Protein AF-A0A6A3IV91-F1 (afdb_monomer_lite)

Secondary structure (DSSP, 8-state):
-------------------------PPP------PPPPP----SSHHHHHHHHHHHHHHHT--------S----------SSS-HHHHHHHHHHHHHH-TTGGG--EEEE-TT-S-HHHHHHH-TTPEEEE-HHHHHHHHHHHHHHHHTT----

Radius of gyration: 29.82 Å; chains: 1; bounding box: 75×63×76 Å

Organism: NCBI:txid129364

pLDDT: mean 79.59, std 20.39, range [30.41, 98.19]

InterPro domains:
  IPR048324 ZSWIM1/3, RNaseH-like domain [PF21056] (69-130)
  IPR052579 Zinc finger SWIM domain-containing protein [PTHR31569] (72-146)

Foldseek 3Di:
DDDDDDDDDDDDDDDDDPPPPDPPPPDPPCPDQDQDDDDDDDDPDPVVVVVVVVVSCVSRVNDDDDDDPDDDDDQDDDDFPDLDLVRVVSRLVVSCVRPVCLLVAAEDEDAPPRDPVVSVCVSHVNYDYHYDPVNVVVVVVVVVVCVVVPPPPD

Structure (mmCIF, N/CA/C/O backbone):
data_AF-A0A6A3IV91-F1
#
_entry.id   AF-A0A6A3IV91-F1
#
loop_
_atom_site.group_PDB
_atom_site.id
_atom_site.type_symbol
_atom_site.label_atom_id
_atom_site.label_alt_id
_atom_site.label_comp_id
_atom_site.label_asym_id
_atom_site.label_entity_id
_atom_site.label_seq_id
_atom_site.pdbx_PDB_ins_code
_atom_site.Cartn_x
_atom_site.Cartn_y
_atom_site.Cartn_z
_atom_site.occupancy
_atom_site.B_iso_or_equiv
_atom_site.auth_seq_id
_atom_site.auth_comp_id
_atom_site.auth_asym_id
_atom_site.auth_atom_id
_atom_site.pdbx_PDB_model_num
ATOM 1 N N . MET A 1 1 ? 55.958 35.313 -62.214 1.00 33.22 1 MET A N 1
ATOM 2 C CA . MET A 1 1 ? 57.129 36.132 -61.833 1.00 33.22 1 MET A CA 1
ATOM 3 C C . MET A 1 1 ? 56.749 36.986 -60.631 1.00 33.22 1 MET A C 1
ATOM 5 O O . MET A 1 1 ? 55.669 37.550 -60.690 1.00 33.22 1 MET A O 1
ATOM 9 N N . ALA A 1 2 ? 57.640 37.020 -59.622 1.00 30.41 2 ALA A N 1
ATOM 10 C CA . ALA A 1 2 ? 57.751 37.897 -58.429 1.00 30.41 2 ALA A CA 1
ATOM 11 C C . ALA A 1 2 ? 56.523 37.996 -57.473 1.00 30.41 2 ALA A C 1
ATOM 13 O O . ALA A 1 2 ? 55.447 38.339 -57.934 1.00 30.41 2 ALA A O 1
ATOM 14 N N . SER A 1 3 ? 56.541 37.592 -56.182 1.00 31.12 3 SER A N 1
ATOM 15 C CA . SER A 1 3 ? 57.401 37.950 -55.009 1.00 31.12 3 SER A CA 1
ATOM 16 C C . SER A 1 3 ? 57.123 39.400 -54.525 1.00 31.12 3 SER A C 1
ATOM 18 O O . SER A 1 3 ? 56.973 40.250 -55.390 1.00 31.12 3 SER A O 1
ATOM 20 N N . VAL A 1 4 ? 57.014 39.825 -53.249 1.00 34.06 4 VAL A N 1
ATOM 21 C CA . VAL A 1 4 ? 57.377 39.320 -51.900 1.00 34.06 4 VAL A CA 1
ATOM 22 C C . VAL A 1 4 ? 56.626 40.134 -50.798 1.00 34.06 4 VAL A C 1
ATOM 24 O O . VAL A 1 4 ? 56.399 41.320 -50.993 1.00 34.06 4 VAL A O 1
ATOM 27 N N . ALA A 1 5 ? 56.346 39.487 -49.653 1.00 34.62 5 ALA A N 1
ATOM 28 C CA . ALA A 1 5 ? 56.580 39.841 -48.225 1.00 34.62 5 ALA A CA 1
ATOM 29 C C . ALA A 1 5 ? 56.140 41.141 -47.479 1.00 34.62 5 ALA A C 1
ATOM 31 O O . ALA A 1 5 ? 56.287 42.260 -47.957 1.00 34.62 5 ALA A O 1
ATOM 32 N N . SER A 1 6 ? 55.874 40.881 -46.175 1.00 36.84 6 SER A N 1
ATOM 33 C CA . SER A 1 6 ? 56.165 41.658 -44.936 1.00 36.84 6 SER A CA 1
ATOM 34 C C . SER A 1 6 ? 55.223 42.796 -44.524 1.00 36.84 6 SER A C 1
ATOM 36 O O . SER A 1 6 ? 54.715 43.506 -45.373 1.00 36.84 6 SER A O 1
ATOM 38 N N . SER A 1 7 ? 54.985 43.121 -43.247 1.00 37.88 7 SER A N 1
ATOM 39 C CA . SER A 1 7 ? 55.216 42.520 -41.917 1.00 37.88 7 SER A CA 1
ATOM 40 C C . SER A 1 7 ? 54.456 43.391 -40.893 1.00 37.88 7 SER A C 1
ATOM 42 O O . SER A 1 7 ? 54.395 44.600 -41.067 1.00 37.88 7 SER A O 1
ATOM 44 N N . ASP A 1 8 ? 53.911 42.734 -39.867 1.00 37.19 8 ASP A N 1
ATOM 45 C CA . ASP A 1 8 ? 53.690 43.099 -38.450 1.00 37.19 8 ASP A CA 1
ATOM 46 C C . ASP A 1 8 ? 53.564 44.569 -37.966 1.00 37.19 8 ASP A C 1
ATOM 48 O O . ASP A 1 8 ? 54.413 45.412 -38.249 1.00 37.19 8 ASP A O 1
ATOM 52 N N . SER A 1 9 ? 52.568 44.825 -37.100 1.00 36.91 9 SER A N 1
ATOM 53 C CA . SER A 1 9 ? 52.719 45.399 -35.737 1.00 36.91 9 SER A CA 1
ATOM 54 C C . SER A 1 9 ? 51.479 46.179 -35.250 1.00 36.91 9 SER A C 1
ATOM 56 O O . SER A 1 9 ? 50.885 46.956 -35.992 1.00 36.91 9 SER A O 1
ATOM 58 N N . GLY A 1 10 ? 51.147 46.033 -33.958 1.00 30.95 10 GLY A N 1
ATOM 59 C CA . GLY A 1 10 ? 50.535 47.116 -33.167 1.00 30.95 10 GLY A CA 1
ATOM 60 C C . GLY A 1 10 ? 49.078 46.953 -32.714 1.00 30.95 10 GLY A C 1
ATOM 61 O O . GLY A 1 10 ? 48.145 47.347 -33.397 1.00 30.95 10 GLY A O 1
ATOM 62 N N . THR A 1 11 ? 48.934 46.438 -31.496 1.00 39.72 11 THR A N 1
ATOM 63 C CA . THR A 1 11 ? 47.801 46.455 -30.548 1.00 39.72 11 THR A CA 1
ATOM 64 C C . THR A 1 11 ? 46.964 47.741 -30.449 1.00 39.72 11 THR A C 1
ATOM 66 O O . THR A 1 11 ? 47.540 48.814 -30.306 1.00 39.72 11 THR A O 1
ATOM 69 N N . GLU A 1 12 ? 45.647 47.605 -30.235 1.00 35.22 12 GLU A N 1
ATOM 70 C CA . GLU A 1 12 ? 44.945 48.412 -29.222 1.00 35.22 12 GLU A CA 1
ATOM 71 C C . GLU A 1 12 ? 43.751 47.647 -28.623 1.00 35.22 12 GLU A C 1
ATOM 73 O O . GLU A 1 12 ? 42.925 47.064 -29.324 1.00 35.22 12 GLU A O 1
ATOM 78 N N . ALA A 1 13 ? 43.741 47.578 -27.293 1.00 40.34 13 ALA A N 1
ATOM 79 C CA . ALA A 1 13 ? 42.834 46.790 -26.478 1.00 40.34 13 ALA A CA 1
ATOM 80 C C . ALA A 1 13 ? 41.542 47.562 -26.187 1.00 40.34 13 ALA A C 1
ATOM 82 O O . ALA A 1 13 ? 41.583 48.659 -25.634 1.00 40.34 13 ALA A O 1
ATOM 83 N N . THR A 1 14 ? 40.389 46.957 -26.466 1.00 39.72 14 THR A N 1
ATOM 84 C CA . THR A 1 14 ? 39.107 47.403 -25.913 1.00 39.72 14 THR A CA 1
ATOM 85 C C . THR A 1 14 ? 38.786 46.575 -24.672 1.00 39.72 14 THR A C 1
ATOM 87 O O . THR A 1 14 ? 38.411 45.408 -24.767 1.00 39.72 14 THR A O 1
ATOM 90 N N . ASN A 1 15 ? 38.977 47.196 -23.509 1.00 44.62 15 ASN A N 1
ATOM 91 C CA . ASN A 1 15 ? 38.515 46.717 -22.211 1.00 44.62 15 ASN A CA 1
ATOM 92 C C . ASN A 1 15 ? 36.986 46.832 -22.117 1.00 44.62 15 ASN A C 1
ATOM 94 O O . ASN A 1 15 ? 36.467 47.939 -22.203 1.00 44.62 15 ASN A O 1
ATOM 98 N N . GLU A 1 16 ? 36.304 45.724 -21.832 1.00 43.06 16 GLU A N 1
ATOM 99 C CA . GLU A 1 16 ? 34.992 45.682 -21.169 1.00 43.06 16 GLU A CA 1
ATOM 100 C C . GLU A 1 16 ? 34.934 44.439 -20.259 1.00 43.06 16 GLU A C 1
ATOM 102 O O . GLU A 1 16 ? 35.669 43.472 -20.481 1.00 43.06 16 GLU A O 1
ATOM 107 N N . PRO A 1 17 ? 34.182 44.502 -19.148 1.00 42.69 17 PRO A N 1
ATOM 108 C CA . PRO A 1 17 ? 34.619 43.926 -17.887 1.00 42.69 17 PRO A CA 1
ATOM 109 C C . PRO A 1 17 ? 34.361 42.424 -17.801 1.00 42.69 17 PRO A C 1
ATOM 111 O O . PRO A 1 17 ? 33.312 41.915 -18.197 1.00 42.69 17 PRO A O 1
ATOM 114 N N . ALA A 1 18 ? 35.304 41.725 -17.171 1.00 45.00 18 ALA A N 1
ATOM 115 C CA . ALA A 1 18 ? 35.081 40.394 -16.641 1.00 45.00 18 ALA A CA 1
ATOM 116 C C . ALA A 1 18 ? 33.962 40.467 -15.592 1.00 45.00 18 ALA A C 1
ATOM 118 O O . ALA A 1 18 ? 34.196 40.806 -14.432 1.00 45.00 18 ALA A O 1
ATOM 119 N N . ASN A 1 19 ? 32.735 40.140 -15.999 1.00 47.97 19 ASN A N 1
ATOM 120 C CA . ASN A 1 19 ? 31.718 39.693 -15.064 1.00 47.97 19 ASN A CA 1
ATOM 121 C C . ASN A 1 19 ? 32.186 38.32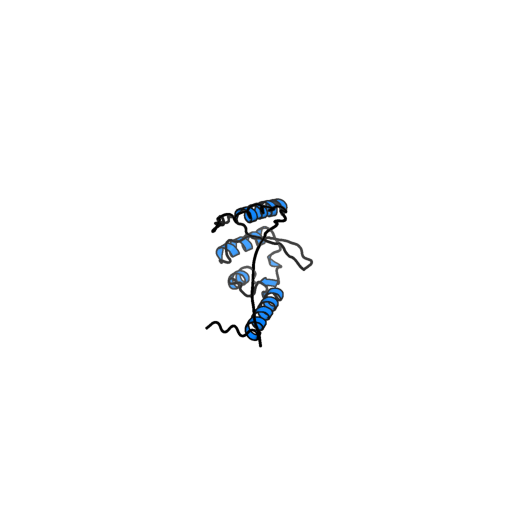9 -14.550 1.00 47.97 19 ASN A C 1
ATOM 123 O O . ASN A 1 19 ? 31.912 37.292 -15.154 1.00 47.97 19 ASN A O 1
ATOM 127 N N . ALA A 1 20 ? 33.012 38.362 -13.504 1.00 47.50 20 ALA A N 1
ATOM 128 C CA . ALA A 1 20 ? 33.429 37.191 -12.764 1.00 47.50 20 ALA A CA 1
ATOM 129 C C . ALA A 1 20 ? 32.156 36.521 -12.249 1.00 47.50 20 ALA A C 1
ATOM 131 O O . ALA A 1 20 ? 31.543 36.980 -11.285 1.00 47.50 20 ALA A O 1
ATOM 132 N N . GLY A 1 21 ? 31.734 35.476 -12.964 1.00 47.62 21 GLY A N 1
ATOM 133 C CA . GLY A 1 21 ? 30.628 34.630 -12.565 1.00 47.62 21 GLY A CA 1
ATOM 134 C C . GLY A 1 21 ? 30.842 34.233 -11.116 1.00 47.62 21 GLY A C 1
ATOM 135 O O . GLY A 1 21 ? 31.903 33.716 -10.757 1.00 47.62 21 GLY A O 1
ATOM 136 N N . ALA A 1 22 ? 29.851 34.543 -10.280 1.00 48.94 22 ALA A N 1
ATOM 137 C CA . ALA A 1 22 ? 29.782 34.018 -8.931 1.00 48.94 22 ALA A CA 1
ATOM 138 C C . ALA A 1 22 ? 30.093 32.512 -8.991 1.00 48.94 22 ALA A C 1
ATOM 140 O O . ALA A 1 22 ? 29.595 31.848 -9.906 1.00 48.94 22 ALA A O 1
ATOM 141 N N . PRO A 1 23 ? 30.935 31.981 -8.086 1.00 46.56 23 PRO A N 1
ATOM 142 C CA . PRO A 1 23 ? 31.297 30.575 -8.130 1.00 46.56 23 PRO A CA 1
ATOM 143 C C . PRO A 1 23 ? 30.006 29.765 -8.103 1.00 46.56 23 PRO A C 1
ATOM 145 O O . PRO A 1 23 ? 29.186 29.948 -7.199 1.00 46.56 23 PRO A O 1
ATOM 148 N N . GLU A 1 24 ? 29.807 28.926 -9.126 1.00 57.75 24 GLU A N 1
ATOM 149 C CA . GLU A 1 24 ? 28.731 27.941 -9.135 1.00 57.75 24 GLU A CA 1
ATOM 150 C C . GLU A 1 24 ? 28.759 27.253 -7.777 1.00 57.75 24 GLU A C 1
ATOM 152 O O . GLU A 1 24 ? 29.786 26.695 -7.378 1.00 57.75 24 GLU A O 1
ATOM 157 N N . ALA A 1 25 ? 27.665 27.398 -7.026 1.00 57.25 25 ALA A N 1
ATOM 158 C CA . ALA A 1 25 ? 27.552 26.844 -5.693 1.00 57.25 25 ALA A CA 1
ATOM 159 C C . ALA A 1 25 ? 27.874 25.353 -5.792 1.00 57.25 25 ALA A C 1
ATOM 161 O O . ALA A 1 25 ? 27.127 24.584 -6.398 1.00 57.25 25 ALA A O 1
ATOM 162 N N . HIS A 1 26 ? 29.038 24.982 -5.260 1.00 59.50 26 HIS A N 1
ATOM 163 C CA . HIS A 1 26 ? 29.532 23.620 -5.265 1.00 59.50 26 HIS A CA 1
ATOM 164 C C . HIS A 1 26 ? 28.423 22.738 -4.690 1.00 59.50 26 HIS A C 1
ATOM 166 O O . HIS A 1 26 ? 27.972 22.975 -3.566 1.00 59.50 26 HIS A O 1
ATOM 172 N N . VAL A 1 27 ? 27.933 21.783 -5.486 1.00 60.00 27 VAL A N 1
ATOM 173 C CA . VAL A 1 27 ? 26.915 20.826 -5.043 1.00 60.00 27 VAL A CA 1
ATOM 174 C C . VAL A 1 27 ? 27.407 20.237 -3.717 1.00 60.00 27 VAL A C 1
ATOM 176 O O . VAL A 1 27 ? 28.542 19.751 -3.677 1.00 60.00 27 VAL A O 1
ATOM 179 N N . PRO A 1 28 ? 26.632 20.320 -2.617 1.00 57.91 28 PRO A N 1
ATOM 180 C CA . PRO A 1 28 ? 27.103 19.853 -1.324 1.00 57.91 28 PRO A CA 1
ATOM 181 C C . PRO A 1 28 ? 27.543 18.394 -1.431 1.00 57.91 28 PRO A C 1
ATOM 183 O O . PRO A 1 28 ? 26.841 17.573 -2.020 1.00 57.91 28 PRO A O 1
ATOM 186 N N . ALA A 1 29 ? 28.688 18.070 -0.831 1.00 62.12 29 ALA A N 1
ATOM 187 C CA . ALA A 1 29 ? 29.308 16.744 -0.819 1.00 62.12 29 ALA A CA 1
ATOM 188 C C . ALA A 1 29 ? 28.533 15.699 0.016 1.00 62.12 29 ALA A C 1
ATOM 190 O O . ALA A 1 29 ? 29.129 14.835 0.655 1.00 62.12 29 ALA A O 1
ATOM 191 N N . VAL A 1 30 ? 27.201 15.775 0.061 1.00 63.50 30 VAL A N 1
ATOM 192 C CA . VAL A 1 30 ? 26.365 14.746 0.681 1.00 63.50 30 VAL A CA 1
ATOM 193 C C . VAL A 1 30 ? 26.136 13.657 -0.361 1.00 63.50 30 VAL A C 1
ATOM 195 O O . VAL A 1 30 ? 25.158 13.656 -1.099 1.00 63.50 30 VAL A O 1
ATOM 198 N N . THR A 1 31 ? 27.082 12.726 -0.441 1.00 69.00 31 THR A N 1
ATOM 199 C CA . THR A 1 31 ? 27.021 11.560 -1.335 1.00 69.00 31 THR A CA 1
ATOM 200 C C . THR A 1 31 ? 26.104 10.449 -0.819 1.00 69.00 31 THR A C 1
ATOM 202 O O . THR A 1 31 ? 25.786 9.533 -1.573 1.00 69.00 31 THR A O 1
ATOM 205 N N . SER A 1 32 ? 25.640 10.516 0.435 1.00 74.62 32 SER A N 1
ATOM 206 C CA . SER A 1 32 ? 24.681 9.550 0.980 1.00 74.62 32 SER A CA 1
ATOM 207 C C . SER A 1 32 ? 23.813 10.149 2.086 1.00 74.62 32 SER A C 1
ATOM 209 O O . SER A 1 32 ? 24.331 10.595 3.110 1.00 74.62 32 SER A O 1
ATOM 211 N N . VAL A 1 33 ? 22.493 10.086 1.913 1.00 78.88 33 VAL A N 1
ATOM 212 C CA . VAL A 1 33 ? 21.497 10.348 2.961 1.00 78.88 33 VAL A CA 1
ATOM 213 C C . VAL A 1 33 ? 21.014 8.999 3.491 1.00 78.88 33 VAL A C 1
ATOM 215 O O . VAL A 1 33 ? 20.649 8.122 2.708 1.00 78.88 33 VAL A O 1
ATOM 218 N N . ARG A 1 34 ? 21.023 8.803 4.816 1.00 80.88 34 ARG A N 1
ATOM 219 C CA . ARG A 1 34 ? 20.468 7.594 5.440 1.00 80.88 34 ARG A CA 1
ATOM 220 C C . ARG A 1 34 ? 19.034 7.870 5.863 1.00 80.88 34 ARG A C 1
ATOM 222 O O . ARG A 1 34 ? 18.812 8.667 6.769 1.00 80.88 34 ARG A O 1
ATOM 229 N N . ALA A 1 35 ? 18.079 7.185 5.240 1.00 81.00 35 ALA A N 1
ATOM 230 C CA . ALA A 1 35 ? 16.694 7.254 5.682 1.00 81.00 35 ALA A CA 1
ATOM 231 C C . ALA A 1 35 ? 16.576 6.702 7.118 1.00 81.00 35 ALA A C 1
ATOM 233 O O . ALA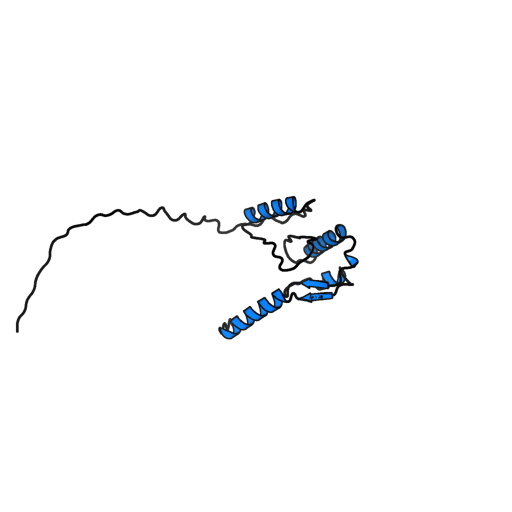 A 1 35 ? 17.112 5.622 7.395 1.00 81.00 35 ALA A O 1
ATOM 234 N N . PRO A 1 36 ? 15.920 7.423 8.045 1.00 81.44 36 PRO A N 1
ATOM 235 C CA . PRO A 1 36 ? 15.649 6.899 9.368 1.00 81.44 36 PRO A CA 1
ATOM 236 C C . PRO A 1 36 ? 14.677 5.721 9.257 1.00 81.44 36 PRO A C 1
ATOM 238 O O . PRO A 1 36 ? 13.834 5.671 8.353 1.00 81.44 36 PRO A O 1
ATOM 241 N N . ARG A 1 37 ? 14.808 4.770 10.191 1.00 83.00 37 ARG A N 1
ATOM 242 C CA . ARG A 1 37 ? 13.886 3.637 10.298 1.00 83.00 37 ARG A CA 1
ATOM 243 C C . ARG A 1 37 ? 12.472 4.176 10.472 1.00 83.00 37 ARG A C 1
ATOM 245 O O . ARG A 1 37 ? 12.261 5.115 11.237 1.00 83.00 37 ARG A O 1
ATOM 252 N N . MET A 1 38 ? 11.515 3.567 9.786 1.00 82.31 38 MET A N 1
ATOM 253 C CA . MET A 1 38 ? 10.128 3.931 10.003 1.00 82.31 38 MET A CA 1
ATOM 254 C C . MET A 1 38 ? 9.617 3.365 11.315 1.00 82.31 38 MET A C 1
ATOM 256 O O . MET A 1 38 ? 9.697 2.167 11.583 1.00 82.31 38 MET A O 1
ATOM 260 N N . GLU A 1 39 ? 9.117 4.268 12.143 1.00 83.44 39 GLU A N 1
ATOM 261 C CA . GLU A 1 39 ? 8.461 3.930 13.390 1.00 83.44 39 GLU A CA 1
ATOM 262 C C . GLU A 1 39 ? 6.987 3.632 13.136 1.00 83.44 39 GLU A C 1
ATOM 264 O O . GLU A 1 39 ? 6.341 4.265 12.297 1.00 83.44 39 GLU A O 1
ATOM 269 N N . GLN A 1 40 ? 6.434 2.698 13.905 1.00 82.94 40 GLN A N 1
ATOM 270 C CA . GLN A 1 40 ? 5.007 2.426 13.872 1.00 82.94 40 GLN A CA 1
ATOM 271 C C . GLN A 1 40 ? 4.255 3.601 14.508 1.00 82.94 40 GLN A C 1
ATOM 273 O O . GLN A 1 40 ? 4.315 3.812 15.720 1.00 82.94 40 GLN A O 1
ATOM 278 N N . ARG A 1 41 ? 3.556 4.386 13.683 1.00 87.25 41 ARG A N 1
ATOM 279 C CA . ARG A 1 41 ? 2.800 5.570 14.108 1.00 87.25 41 ARG A CA 1
ATOM 280 C C . ARG A 1 41 ? 1.418 5.584 13.457 1.00 87.25 41 ARG A C 1
ATOM 282 O O . ARG A 1 41 ? 1.275 5.262 12.280 1.00 87.25 41 ARG A O 1
ATOM 289 N N . TYR A 1 42 ? 0.416 6.003 14.225 1.00 87.81 42 TYR A N 1
ATOM 290 C CA . TYR A 1 42 ? -0.941 6.273 13.753 1.00 87.81 42 TYR A CA 1
ATOM 291 C C . TYR A 1 42 ? -1.275 7.733 14.044 1.00 87.81 42 TYR A C 1
ATOM 293 O O . TYR A 1 42 ? -0.943 8.235 15.116 1.00 87.81 42 TYR A O 1
ATOM 301 N N . TYR A 1 43 ? -1.931 8.397 13.099 1.00 88.38 43 TYR A N 1
ATOM 302 C CA . TYR A 1 43 ? -2.282 9.812 13.202 1.00 88.38 43 TYR A CA 1
ATOM 303 C C . TYR A 1 43 ? -3.789 9.959 13.358 1.00 88.38 43 TYR A C 1
ATOM 305 O O . TYR A 1 43 ? -4.552 9.226 12.724 1.00 88.38 43 TYR A O 1
ATOM 313 N N . ALA A 1 44 ? -4.221 10.904 14.194 1.00 88.19 44 ALA A N 1
ATOM 314 C CA . ALA A 1 44 ? -5.642 11.135 14.438 1.00 88.19 44 ALA A CA 1
ATOM 315 C C . ALA A 1 44 ? -6.300 11.907 13.283 1.00 88.19 44 ALA A C 1
ATOM 317 O O . ALA A 1 44 ? -7.522 11.875 13.127 1.00 88.19 44 ALA A O 1
ATOM 318 N N . SER A 1 45 ? -5.498 12.587 12.455 1.00 90.06 45 SER A N 1
ATOM 319 C CA . SER A 1 45 ? -5.969 13.336 11.295 1.00 90.06 45 SER A CA 1
ATOM 320 C C . SER A 1 45 ? -5.034 13.223 10.088 1.00 90.06 45 SER A C 1
ATOM 322 O O . SER A 1 45 ? -3.852 12.891 10.192 1.00 90.06 45 SER A O 1
ATOM 324 N N . TRP A 1 46 ? -5.575 13.551 8.911 1.00 90.00 46 TRP A N 1
ATOM 325 C CA . TRP A 1 46 ? -4.782 13.671 7.688 1.00 90.00 46 TRP A CA 1
ATOM 326 C C . TRP A 1 46 ? -3.753 14.799 7.756 1.00 90.00 46 TRP A C 1
ATOM 328 O O . TRP A 1 46 ? -2.690 14.669 7.162 1.00 90.00 46 TRP A O 1
ATOM 338 N N . GLU A 1 47 ? -4.062 15.890 8.458 1.00 92.81 47 GLU A N 1
ATOM 339 C CA . GLU A 1 47 ? -3.166 17.038 8.611 1.00 92.81 47 GLU A CA 1
ATOM 340 C C . GLU A 1 47 ? -1.891 16.645 9.361 1.00 92.81 47 GLU A C 1
ATOM 342 O O . GLU A 1 47 ? -0.795 16.853 8.846 1.00 92.81 47 GLU A O 1
ATOM 347 N N . GLU A 1 48 ? -2.033 15.977 10.510 1.00 92.75 48 GLU A N 1
ATOM 348 C CA . GLU A 1 48 ? -0.896 15.460 11.284 1.00 92.75 48 GLU A CA 1
ATOM 349 C C . GLU A 1 48 ? -0.056 14.471 10.468 1.00 92.75 48 GLU A C 1
ATOM 351 O O . GLU A 1 48 ? 1.173 14.541 10.465 1.00 92.75 48 GLU A O 1
ATOM 356 N N . PHE A 1 49 ? -0.718 13.574 9.730 1.00 91.75 49 PHE A N 1
ATOM 357 C CA . PHE A 1 49 ? -0.034 12.632 8.850 1.00 91.75 49 PHE A CA 1
ATOM 358 C C . PHE A 1 49 ? 0.775 13.351 7.761 1.00 91.75 49 PHE A C 1
ATOM 360 O O . PHE A 1 49 ? 1.930 13.004 7.522 1.00 91.75 49 PHE A O 1
ATOM 367 N N . PHE A 1 50 ? 0.194 14.348 7.085 1.00 91.50 50 PHE A N 1
ATOM 368 C CA . PHE A 1 50 ? 0.884 15.059 6.008 1.00 91.50 50 PHE A CA 1
ATOM 369 C C . PHE A 1 50 ? 2.019 15.946 6.519 1.00 91.50 50 PHE A C 1
ATOM 371 O O . PHE A 1 50 ? 3.031 16.055 5.827 1.00 91.50 50 PHE A O 1
ATOM 378 N N . LEU A 1 51 ? 1.889 16.522 7.718 1.00 93.06 51 LEU A N 1
ATOM 379 C CA . LEU A 1 51 ? 2.983 17.232 8.378 1.00 93.06 51 LEU A CA 1
ATOM 380 C C . LEU A 1 51 ? 4.167 16.282 8.607 1.00 93.06 51 LEU A C 1
ATOM 382 O O . LEU A 1 51 ? 5.272 16.549 8.139 1.00 93.06 51 LEU A O 1
ATOM 386 N N . ALA A 1 52 ? 3.911 15.123 9.220 1.00 91.44 52 ALA A N 1
ATOM 387 C CA . ALA A 1 52 ? 4.946 14.127 9.474 1.00 91.44 52 ALA A CA 1
ATOM 388 C C . ALA A 1 52 ? 5.550 13.547 8.182 1.00 91.44 52 ALA A C 1
ATOM 390 O O . ALA A 1 52 ? 6.753 13.300 8.114 1.00 91.44 52 ALA A O 1
ATOM 391 N N . LEU A 1 53 ? 4.740 13.352 7.134 1.00 90.62 53 LEU A N 1
ATOM 392 C CA . LEU A 1 53 ? 5.234 12.933 5.823 1.00 90.62 53 LEU A CA 1
ATOM 393 C C . LEU A 1 53 ? 6.149 14.000 5.210 1.00 90.62 53 LEU A C 1
ATOM 395 O O . LEU A 1 53 ? 7.164 13.647 4.620 1.00 90.62 53 LEU A O 1
ATOM 399 N N . SER A 1 54 ? 5.818 15.288 5.353 1.00 91.31 54 SER A N 1
ATOM 400 C CA . SER A 1 54 ? 6.667 16.383 4.871 1.00 91.31 54 SER A CA 1
ATOM 401 C C . SER A 1 54 ? 8.017 16.392 5.578 1.00 91.31 54 SER A C 1
ATOM 403 O O . SER A 1 54 ? 9.044 16.377 4.908 1.00 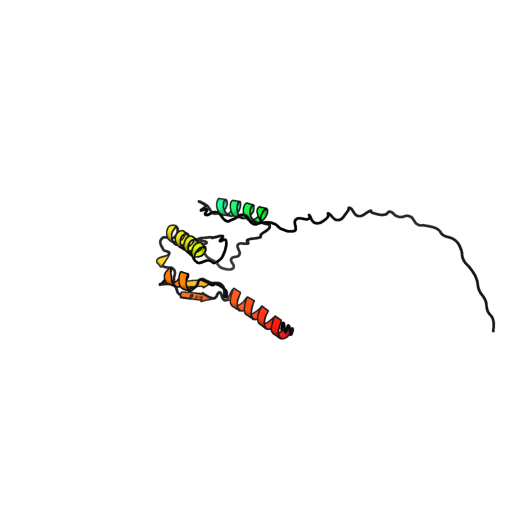91.31 54 SER A O 1
ATOM 405 N N . GLU A 1 55 ? 8.018 16.316 6.910 1.00 91.88 55 GLU A N 1
ATOM 406 C CA . GLU A 1 55 ? 9.249 16.231 7.704 1.00 91.88 55 GLU A CA 1
ATOM 407 C C . GLU A 1 55 ? 10.105 15.026 7.290 1.00 91.88 55 GLU A C 1
ATOM 409 O O . GLU A 1 55 ? 11.320 15.141 7.128 1.00 91.88 55 GLU A O 1
ATOM 414 N N . TYR A 1 56 ? 9.473 13.870 7.058 1.00 89.75 56 TYR A N 1
ATOM 415 C CA . TYR A 1 56 ? 10.173 12.671 6.602 1.00 89.75 56 TYR A CA 1
ATOM 416 C C . TYR A 1 56 ? 10.773 12.843 5.199 1.00 89.75 56 TYR A C 1
ATOM 418 O O . TYR A 1 56 ? 11.915 12.449 4.962 1.00 89.75 56 TYR A O 1
ATOM 426 N N . GLN A 1 57 ? 10.039 13.438 4.257 1.00 91.56 57 GLN A N 1
ATOM 427 C CA . GLN A 1 57 ? 10.545 13.736 2.911 1.00 91.56 57 GLN A CA 1
ATOM 428 C C . GLN A 1 57 ? 11.759 14.663 2.957 1.00 91.56 57 GLN A C 1
ATOM 430 O O . GLN A 1 57 ? 12.763 14.375 2.307 1.00 91.56 57 GLN A O 1
ATOM 435 N N . ASP A 1 58 ? 11.692 15.727 3.759 1.00 89.94 58 ASP A N 1
ATOM 436 C CA . ASP A 1 58 ? 12.782 16.692 3.904 1.00 89.94 58 ASP A CA 1
ATOM 437 C C . ASP A 1 58 ? 14.021 16.023 4.517 1.00 89.94 58 ASP A C 1
ATOM 439 O O . ASP A 1 58 ? 15.129 16.155 3.992 1.00 89.94 58 ASP A O 1
ATOM 443 N N . ALA A 1 59 ? 13.831 15.217 5.567 1.00 87.94 59 ALA A N 1
ATOM 444 C CA . ALA A 1 59 ? 14.913 14.501 6.243 1.00 87.94 59 ALA A CA 1
ATOM 445 C C . ALA A 1 59 ? 15.570 13.408 5.380 1.00 87.94 59 ALA A C 1
ATOM 447 O O . ALA A 1 59 ? 16.743 13.087 5.575 1.00 87.94 59 ALA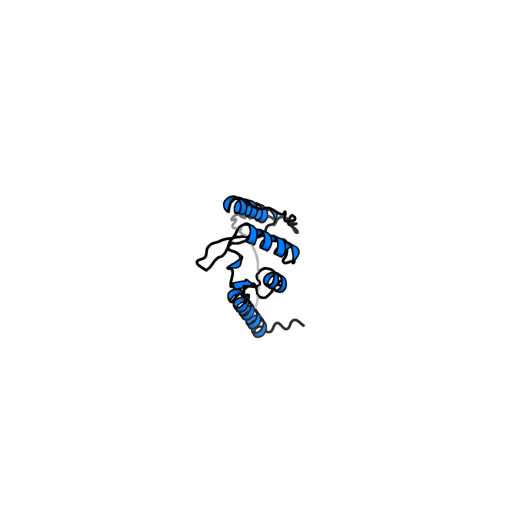 A O 1
ATOM 448 N N . THR A 1 60 ? 14.828 12.810 4.443 1.00 88.31 60 THR A N 1
ATOM 449 C CA . THR A 1 60 ? 15.310 11.697 3.602 1.00 88.31 60 THR A CA 1
ATOM 450 C C . THR A 1 60 ? 15.644 12.090 2.171 1.00 88.31 60 THR A C 1
ATOM 452 O O . THR A 1 60 ? 16.167 11.263 1.421 1.00 88.31 60 THR A O 1
ATOM 455 N N . CYS A 1 61 ? 15.323 13.322 1.779 1.00 88.19 61 CYS A N 1
ATOM 456 C CA . CYS A 1 61 ? 15.332 13.787 0.394 1.00 88.19 61 CYS A CA 1
ATOM 457 C C . CYS A 1 61 ? 14.482 12.911 -0.554 1.00 88.19 61 CYS A C 1
ATOM 459 O O . CYS A 1 61 ? 14.713 12.894 -1.765 1.00 88.19 61 CYS A O 1
ATOM 461 N N . GLN A 1 62 ? 13.503 12.170 -0.023 1.00 88.06 62 GLN A N 1
ATOM 462 C CA . GLN A 1 62 ? 12.561 11.371 -0.809 1.00 88.06 62 GLN A CA 1
ATOM 463 C C . GLN A 1 62 ? 11.294 12.176 -1.091 1.00 88.06 62 GLN A C 1
ATOM 465 O O . GLN A 1 62 ? 10.912 13.047 -0.319 1.00 88.06 62 GLN A O 1
ATOM 470 N N . VAL A 1 63 ? 10.616 11.880 -2.202 1.00 88.19 63 VAL A N 1
ATOM 471 C CA . VAL A 1 63 ? 9.390 12.588 -2.597 1.00 88.19 63 VAL A CA 1
ATOM 472 C C . VAL A 1 63 ? 8.244 11.594 -2.763 1.00 88.19 63 VAL A C 1
ATOM 474 O O . VAL A 1 63 ? 8.161 10.867 -3.753 1.00 88.19 63 VAL A O 1
ATOM 477 N N . PHE A 1 64 ? 7.309 11.623 -1.821 1.00 85.69 64 PHE A N 1
ATOM 478 C CA . PHE A 1 64 ? 6.073 10.853 -1.796 1.00 85.69 64 PHE A CA 1
ATOM 479 C C . PHE A 1 64 ? 4.902 11.724 -2.254 1.00 85.69 64 PHE A C 1
ATOM 481 O O . PHE A 1 64 ? 4.392 12.591 -1.547 1.00 85.69 64 PHE A O 1
ATOM 488 N N . ARG A 1 65 ? 4.431 11.493 -3.482 1.00 80.94 65 ARG A N 1
ATOM 489 C CA . ARG A 1 65 ? 3.297 12.246 -4.036 1.00 80.94 65 ARG A CA 1
ATOM 490 C C . ARG A 1 65 ? 2.017 11.439 -3.968 1.00 80.94 65 ARG A C 1
ATOM 492 O O . ARG A 1 65 ? 1.909 10.384 -4.587 1.00 80.94 65 ARG A O 1
ATOM 499 N N . LYS A 1 66 ? 0.988 12.021 -3.355 1.00 70.75 66 LYS A N 1
ATOM 500 C CA . LYS A 1 66 ? -0.388 11.559 -3.530 1.00 70.75 66 LYS A CA 1
ATOM 501 C C . LYS A 1 66 ? -0.867 11.938 -4.932 1.00 70.75 66 LYS A C 1
ATOM 503 O O . LYS A 1 66 ? -0.928 13.115 -5.280 1.00 70.75 66 LYS A O 1
ATOM 508 N N . ARG A 1 67 ? -1.229 10.944 -5.742 1.00 72.12 67 ARG A N 1
ATOM 509 C CA . ARG A 1 67 ? -1.896 11.149 -7.035 1.00 72.12 67 ARG A CA 1
ATOM 510 C C . ARG A 1 67 ? -3.138 10.272 -7.084 1.00 72.12 67 ARG A C 1
ATOM 512 O O . ARG A 1 67 ? -3.035 9.066 -6.902 1.00 72.12 67 ARG A O 1
ATOM 519 N N . THR A 1 68 ? -4.298 10.867 -7.341 1.00 67.94 68 THR A N 1
ATOM 520 C CA . THR A 1 68 ? -5.508 10.126 -7.712 1.00 67.94 68 THR A CA 1
ATOM 521 C C . THR A 1 68 ? -6.058 10.711 -9.002 1.00 67.94 68 THR A C 1
ATOM 523 O O . THR A 1 68 ? -6.135 11.927 -9.150 1.00 67.94 68 THR A O 1
ATOM 526 N N . SER A 1 69 ? -6.403 9.845 -9.947 1.00 66.12 69 SER A N 1
ATOM 527 C CA . SER A 1 69 ? -7.063 10.205 -11.204 1.00 66.12 69 SER A CA 1
ATOM 528 C C . SER A 1 69 ? -8.556 9.862 -11.194 1.00 66.12 69 SER A C 1
ATOM 530 O O . SER A 1 69 ? -9.216 9.983 -12.222 1.00 66.12 69 SER A O 1
ATOM 532 N N . THR A 1 70 ? -9.090 9.405 -10.056 1.00 67.81 70 THR A N 1
ATOM 533 C CA . THR A 1 70 ? -10.466 8.904 -9.945 1.00 67.81 70 THR A CA 1
ATOM 534 C C . THR A 1 70 ? -11.199 9.525 -8.764 1.00 67.81 70 THR A C 1
ATOM 536 O O . THR A 1 70 ? -10.597 9.869 -7.743 1.00 67.81 70 THR A O 1
ATOM 539 N N . SER A 1 71 ? -12.517 9.660 -8.910 1.00 77.62 71 SER A N 1
ATOM 540 C CA . SER A 1 71 ? -13.422 10.013 -7.821 1.00 77.62 71 SER A CA 1
ATOM 541 C C . SER A 1 71 ? -13.513 8.842 -6.844 1.00 77.62 71 SER A C 1
ATOM 543 O O . SER A 1 71 ? -14.004 7.770 -7.200 1.00 77.62 71 SER A O 1
ATOM 545 N N . GLY A 1 72 ? -13.047 9.039 -5.617 1.00 84.12 72 GLY A N 1
ATOM 546 C CA . GLY A 1 72 ? -13.103 8.035 -4.562 1.00 84.12 72 GLY A CA 1
ATOM 547 C C . GLY A 1 72 ? -12.897 8.671 -3.195 1.00 84.12 72 GLY A C 1
ATOM 548 O O . GLY A 1 72 ? -12.338 9.764 -3.087 1.00 84.12 72 GLY A O 1
ATOM 549 N N . GLN A 1 73 ? -13.358 7.987 -2.151 1.00 86.00 73 GLN A N 1
ATOM 550 C CA . GLN A 1 73 ? -13.078 8.389 -0.780 1.00 86.00 73 GLN A CA 1
ATOM 551 C C . GLN A 1 73 ? -11.727 7.830 -0.352 1.00 86.00 73 GLN A C 1
ATOM 553 O O . GLN A 1 73 ? -11.428 6.650 -0.531 1.00 86.00 73 GLN A O 1
ATOM 558 N N . TYR A 1 74 ? -10.913 8.696 0.229 1.00 86.19 74 TYR A N 1
ATOM 559 C CA . TYR A 1 74 ? -9.636 8.302 0.784 1.00 86.19 74 TYR A CA 1
ATOM 560 C C . TYR A 1 74 ? -9.822 7.758 2.199 1.00 86.19 74 TYR A C 1
ATOM 562 O O . TYR A 1 74 ? -10.354 8.463 3.055 1.00 86.19 74 TYR A O 1
ATOM 570 N N . VAL A 1 75 ? -9.413 6.509 2.420 1.00 89.19 75 VAL A N 1
ATOM 571 C CA . VAL A 1 75 ? -9.714 5.764 3.656 1.00 89.19 75 VAL A CA 1
ATOM 572 C C . VAL A 1 75 ? -8.475 5.399 4.475 1.00 89.19 75 VAL A C 1
ATOM 574 O O . VAL A 1 75 ? -8.581 5.270 5.687 1.00 89.19 75 VAL A O 1
ATOM 577 N N . GLN A 1 76 ? -7.299 5.272 3.848 1.00 90.88 76 GLN A N 1
ATOM 578 C CA . GLN A 1 76 ? -6.023 5.034 4.533 1.00 90.88 76 GLN A CA 1
ATOM 579 C C . GLN A 1 76 ? -4.826 5.393 3.635 1.00 90.88 76 GLN A C 1
ATOM 581 O O . GLN A 1 76 ? -4.892 5.254 2.413 1.00 90.88 76 GLN A O 1
ATOM 586 N N . HIS A 1 77 ? -3.726 5.815 4.262 1.00 90.62 77 HIS A N 1
ATOM 587 C CA . HIS A 1 77 ? -2.374 5.776 3.709 1.00 90.62 77 HIS A CA 1
ATOM 588 C C . HIS A 1 77 ? -1.489 4.956 4.637 1.00 90.62 77 HIS A C 1
ATOM 590 O O . HIS A 1 77 ? -1.627 5.075 5.852 1.00 90.62 77 HIS A O 1
ATOM 596 N N . ALA A 1 78 ? -0.558 4.193 4.081 1.00 90.00 78 ALA A N 1
ATOM 597 C CA . ALA A 1 78 ? 0.498 3.559 4.852 1.00 90.00 78 ALA A CA 1
ATOM 598 C C . ALA A 1 78 ? 1.827 3.830 4.152 1.00 90.00 78 ALA A C 1
ATOM 600 O O . ALA A 1 78 ? 1.980 3.512 2.973 1.00 90.00 78 ALA A O 1
ATOM 601 N N . LEU A 1 79 ? 2.766 4.430 4.880 1.00 90.44 79 LEU A N 1
ATOM 602 C CA . LEU A 1 79 ? 4.165 4.459 4.482 1.00 90.44 79 LEU A CA 1
ATOM 60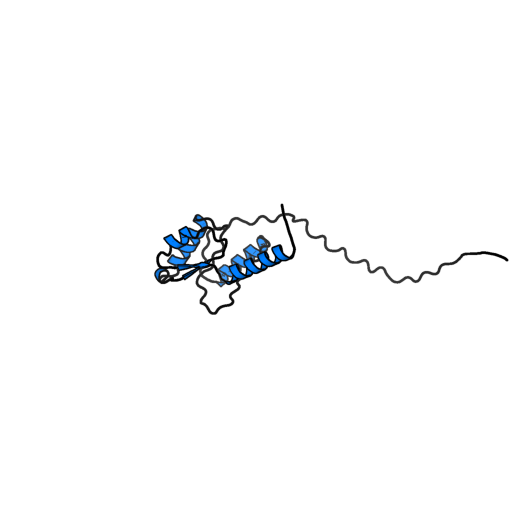3 C C . LEU A 1 79 ? 4.812 3.233 5.136 1.00 90.44 79 LEU A C 1
ATOM 605 O O . LEU A 1 79 ? 4.761 3.098 6.356 1.00 90.44 79 LEU A O 1
ATOM 609 N N . MET A 1 80 ? 5.351 2.314 4.332 1.00 89.75 80 MET A N 1
ATOM 610 C CA . MET A 1 80 ? 5.952 1.054 4.800 1.00 89.75 80 MET A CA 1
ATOM 611 C C . MET A 1 80 ? 7.423 0.964 4.387 1.00 89.75 80 MET A C 1
ATOM 613 O O . MET A 1 80 ? 7.798 1.480 3.337 1.00 89.75 80 MET A O 1
ATOM 617 N N . GLU A 1 81 ? 8.261 0.357 5.233 1.00 89.19 81 GLU A N 1
ATOM 618 C CA . GLU A 1 81 ? 9.711 0.260 4.990 1.00 89.19 81 GLU A CA 1
ATOM 619 C C . GLU A 1 81 ? 10.010 -0.598 3.756 1.00 89.19 81 GLU A C 1
ATOM 621 O O . GLU A 1 81 ? 10.939 -0.325 3.000 1.00 89.19 81 GLU A O 1
ATOM 626 N N . ASN A 1 82 ? 9.198 -1.631 3.546 1.00 89.00 82 ASN A N 1
ATOM 627 C CA . ASN A 1 82 ? 9.253 -2.529 2.406 1.00 89.00 82 ASN A CA 1
ATOM 628 C C . ASN A 1 82 ? 7.905 -3.257 2.247 1.00 89.00 82 ASN A C 1
ATOM 630 O O . ASN A 1 82 ? 6.974 -3.056 3.029 1.00 89.00 82 ASN A O 1
ATOM 634 N N . GLU A 1 83 ? 7.811 -4.116 1.233 1.00 88.94 83 GLU A N 1
ATOM 635 C CA . GLU A 1 83 ? 6.635 -4.955 0.969 1.00 88.94 83 GLU A CA 1
ATOM 636 C C . GLU A 1 83 ? 6.677 -6.308 1.702 1.00 88.94 83 GLU A C 1
ATOM 638 O O . GLU A 1 83 ? 6.064 -7.266 1.243 1.00 88.94 83 GLU A O 1
ATOM 643 N N . SER A 1 84 ? 7.408 -6.434 2.816 1.00 92.12 84 SER A N 1
ATOM 644 C CA . SER A 1 84 ? 7.402 -7.686 3.581 1.00 92.12 84 SER A CA 1
ATOM 645 C C . SER A 1 84 ? 6.003 -8.023 4.100 1.00 92.12 84 SER A C 1
ATOM 647 O O . SER A 1 84 ? 5.194 -7.141 4.410 1.00 92.12 84 SER A O 1
ATOM 649 N N . ALA A 1 85 ? 5.746 -9.320 4.267 1.00 94.00 85 ALA A N 1
ATOM 650 C CA . ALA A 1 85 ? 4.526 -9.821 4.887 1.00 94.00 85 ALA A CA 1
ATOM 651 C C . ALA A 1 85 ? 4.213 -9.164 6.248 1.00 94.00 85 ALA A C 1
ATOM 653 O O . ALA A 1 85 ? 3.046 -8.916 6.547 1.00 94.00 85 ALA A O 1
ATOM 654 N N . GLU A 1 86 ? 5.228 -8.856 7.061 1.00 93.69 86 GLU A N 1
ATOM 655 C CA . GLU A 1 86 ? 5.065 -8.186 8.359 1.00 93.69 86 GLU A CA 1
ATOM 656 C C . GLU A 1 86 ? 4.535 -6.757 8.183 1.00 93.69 86 GLU A C 1
ATOM 658 O O . GLU A 1 86 ? 3.441 -6.448 8.659 1.00 93.69 86 GLU A O 1
ATOM 663 N N . CYS A 1 87 ? 5.236 -5.920 7.406 1.00 92.94 87 CYS A N 1
ATOM 664 C CA . CYS A 1 87 ? 4.809 -4.543 7.145 1.00 92.94 87 CYS A CA 1
ATOM 665 C C . CYS A 1 87 ? 3.403 -4.485 6.529 1.00 92.94 87 CYS A C 1
ATOM 667 O O . CYS A 1 87 ? 2.578 -3.651 6.911 1.00 92.94 87 CYS A O 1
ATOM 669 N N . LEU A 1 88 ? 3.099 -5.394 5.599 1.00 94.81 88 LEU A N 1
ATOM 670 C CA . LEU A 1 88 ? 1.784 -5.452 4.972 1.00 94.81 88 LEU A CA 1
ATOM 671 C C . LEU A 1 88 ? 0.690 -5.915 5.947 1.00 94.81 88 LEU A C 1
ATOM 673 O O . LEU A 1 88 ? -0.435 -5.412 5.891 1.00 94.81 88 LEU A O 1
ATOM 677 N N . THR A 1 89 ? 1.005 -6.846 6.851 1.00 95.81 89 THR A N 1
ATOM 678 C CA . THR A 1 89 ? 0.075 -7.293 7.900 1.00 95.81 89 THR A CA 1
ATOM 679 C C . THR A 1 89 ? -0.302 -6.139 8.818 1.00 95.81 89 THR A C 1
ATOM 681 O O . THR A 1 89 ? -1.488 -5.969 9.109 1.00 95.81 89 THR A O 1
ATOM 684 N N . ASP A 1 90 ? 0.658 -5.304 9.214 1.00 94.38 90 ASP A N 1
ATOM 685 C CA . ASP A 1 90 ? 0.393 -4.122 10.037 1.00 94.38 90 ASP A CA 1
ATOM 686 C C . ASP A 1 90 ? -0.519 -3.123 9.318 1.00 94.38 90 ASP A C 1
ATOM 688 O O . ASP A 1 90 ? -1.528 -2.675 9.875 1.00 94.38 90 ASP A O 1
ATOM 692 N N . ALA A 1 91 ? -0.232 -2.829 8.045 1.00 94.75 91 ALA A N 1
ATOM 693 C CA . ALA A 1 91 ? -1.051 -1.922 7.245 1.00 94.75 91 ALA A CA 1
ATOM 694 C C . ALA A 1 91 ? -2.497 -2.423 7.089 1.00 94.75 91 ALA A C 1
ATOM 696 O O . ALA A 1 91 ? -3.442 -1.643 7.232 1.00 94.75 91 ALA A O 1
ATOM 697 N N . ILE A 1 92 ? -2.684 -3.724 6.843 1.00 96.25 92 ILE A N 1
ATOM 698 C CA . ILE A 1 92 ? -4.007 -4.355 6.731 1.00 96.25 92 ILE A CA 1
ATOM 699 C C . ILE A 1 92 ? -4.725 -4.394 8.081 1.00 96.25 92 ILE A C 1
ATOM 701 O O . ILE A 1 92 ? -5.934 -4.172 8.139 1.00 96.25 92 ILE A O 1
ATOM 705 N N . THR A 1 93 ? -4.010 -4.677 9.166 1.00 95.69 93 THR A N 1
ATOM 706 C CA . THR A 1 93 ? -4.589 -4.706 10.514 1.00 95.69 93 THR A CA 1
ATOM 707 C C . THR A 1 93 ? -5.121 -3.328 10.885 1.00 95.69 93 THR A C 1
ATOM 709 O O . THR A 1 93 ? -6.276 -3.208 11.295 1.00 95.69 93 THR A O 1
ATOM 712 N N . SER A 1 94 ? -4.331 -2.283 10.623 1.00 94.19 94 SER A N 1
ATOM 713 C CA . SER A 1 94 ? -4.765 -0.894 10.762 1.00 94.19 94 SER A CA 1
ATOM 714 C C . SER A 1 94 ? -5.974 -0.577 9.874 1.00 94.19 94 SER A C 1
ATOM 716 O O . SER A 1 94 ? -6.969 -0.036 10.355 1.00 94.19 94 SER A O 1
ATOM 718 N N . PHE A 1 95 ? -5.967 -0.995 8.602 1.00 95.44 95 PHE A N 1
ATOM 719 C CA . PHE A 1 95 ? -7.119 -0.800 7.714 1.00 95.44 95 PHE A CA 1
ATOM 720 C C . PHE A 1 95 ? -8.407 -1.326 8.337 1.00 95.44 95 PHE A C 1
ATOM 722 O O . PHE A 1 95 ? -9.411 -0.617 8.412 1.00 95.44 95 PHE A O 1
ATOM 729 N N . LYS A 1 96 ? -8.375 -2.568 8.818 1.00 96.62 96 LYS A N 1
ATOM 730 C CA . LYS A 1 96 ? -9.550 -3.230 9.380 1.00 96.62 96 LYS A CA 1
ATOM 731 C C . LYS A 1 96 ? -10.000 -2.612 10.701 1.00 96.62 96 LYS A C 1
ATOM 733 O O . LYS A 1 96 ? -11.205 -2.557 10.934 1.00 96.62 96 LYS A O 1
ATOM 738 N N . SER A 1 97 ? -9.080 -2.126 11.541 1.00 95.06 97 SER A N 1
ATOM 739 C CA . SER A 1 97 ? -9.442 -1.504 12.822 1.00 95.06 97 SER A CA 1
ATOM 740 C C . SER A 1 97 ? -10.169 -0.170 12.650 1.00 95.06 97 SER A C 1
ATOM 742 O O . SER A 1 97 ? -11.036 0.153 13.456 1.00 95.06 97 SER A O 1
ATOM 744 N N . PHE A 1 98 ? -9.851 0.589 11.597 1.00 92.12 98 PHE A N 1
ATOM 745 C CA . PHE A 1 98 ? -10.466 1.896 11.330 1.00 92.12 98 PHE A CA 1
ATOM 746 C C . PHE A 1 98 ? -11.634 1.854 10.334 1.00 92.12 98 PHE A C 1
ATOM 748 O O . PHE A 1 98 ? -12.373 2.829 10.222 1.00 92.12 98 PHE A O 1
ATOM 755 N N . ASN A 1 99 ? -11.842 0.737 9.629 1.00 94.44 99 ASN A N 1
ATOM 756 C CA . ASN A 1 99 ? -12.893 0.598 8.619 1.00 94.44 99 ASN A CA 1
ATOM 757 C C . ASN A 1 99 ? -13.807 -0.595 8.951 1.00 94.44 99 ASN A C 1
ATOM 759 O O . ASN A 1 99 ? -13.574 -1.688 8.439 1.00 94.44 99 ASN A O 1
ATOM 763 N N . PRO A 1 100 ? -14.881 -0.416 9.750 1.00 95.38 100 PRO A N 1
ATOM 764 C CA . PRO A 1 100 ? -15.742 -1.517 10.205 1.00 95.38 100 PRO A CA 1
ATOM 765 C C . PRO A 1 100 ? -16.375 -2.352 9.086 1.00 95.38 100 PRO A C 1
ATOM 767 O O . PRO A 1 100 ? -16.726 -3.504 9.302 1.00 95.38 100 PRO A O 1
ATOM 770 N N . THR A 1 101 ? -16.510 -1.781 7.888 1.00 95.75 101 THR A N 1
ATOM 771 C CA . THR A 1 101 ? -17.065 -2.445 6.701 1.00 95.75 101 THR A CA 1
ATOM 772 C C . THR A 1 101 ? -15.992 -3.033 5.779 1.00 95.75 101 THR A C 1
ATOM 774 O O . THR A 1 101 ? -16.222 -3.169 4.574 1.00 95.75 101 THR A O 1
ATOM 777 N N . TRP A 1 102 ? -14.788 -3.310 6.290 1.00 97.00 102 TRP A N 1
ATOM 778 C CA . TRP A 1 102 ? -13.674 -3.870 5.512 1.00 97.00 102 TRP A CA 1
ATOM 779 C C . TRP A 1 102 ? -14.032 -5.209 4.845 1.00 97.00 102 TRP A C 1
ATOM 781 O O . TRP A 1 102 ? -13.500 -5.545 3.789 1.00 97.00 102 TRP A O 1
ATOM 791 N N . ASP A 1 103 ? -14.953 -5.967 5.433 1.00 96.69 103 ASP A N 1
ATOM 792 C CA . ASP A 1 103 ? -15.465 -7.248 4.943 1.00 96.69 103 ASP A CA 1
ATOM 793 C C . ASP A 1 103 ? -16.270 -7.107 3.638 1.00 96.69 103 ASP A C 1
ATOM 795 O O . ASP A 1 103 ? -16.399 -8.057 2.862 1.00 96.69 103 ASP A O 1
ATOM 799 N N . ARG A 1 104 ? -16.753 -5.894 3.340 1.00 97.00 104 ARG A N 1
ATOM 800 C CA . ARG A 1 104 ? -17.448 -5.561 2.089 1.00 97.00 104 ARG A CA 1
ATOM 801 C C . ARG A 1 104 ? -16.500 -5.287 0.922 1.00 97.00 104 ARG A C 1
ATOM 803 O O . ARG A 1 104 ? -16.980 -5.081 -0.193 1.00 97.00 104 ARG A O 1
ATOM 810 N N . VAL A 1 105 ? -15.180 -5.282 1.128 1.00 97.19 105 VAL A N 1
ATOM 811 C CA . VAL A 1 105 ? -14.205 -5.120 0.039 1.00 97.19 105 VAL A CA 1
ATOM 812 C C . VAL A 1 105 ? -14.343 -6.287 -0.944 1.00 97.19 105 VAL A C 1
ATOM 814 O O . VAL A 1 105 ? -14.185 -7.452 -0.590 1.00 97.19 105 VAL A O 1
ATOM 817 N N . ARG A 1 106 ? -14.661 -5.971 -2.205 1.00 97.75 106 ARG A N 1
ATOM 818 C CA . ARG A 1 106 ? -14.872 -6.968 -3.274 1.00 97.75 106 ARG A CA 1
ATOM 819 C C . ARG A 1 106 ? -13.736 -7.038 -4.279 1.00 97.75 106 ARG A C 1
ATOM 821 O O . ARG A 1 106 ? -13.598 -8.050 -4.963 1.00 97.75 106 ARG A O 1
ATOM 828 N N . VAL A 1 107 ? -12.950 -5.974 -4.397 1.00 97.00 107 VAL A N 1
ATOM 829 C CA . VAL A 1 107 ? -11.856 -5.867 -5.360 1.00 97.00 107 VAL A CA 1
ATOM 830 C C . VAL A 1 107 ? -10.688 -5.159 -4.695 1.00 97.00 107 VAL A C 1
ATOM 832 O O . VAL A 1 107 ? -10.880 -4.122 -4.066 1.00 97.00 107 VAL A O 1
ATOM 835 N N . ILE A 1 108 ? -9.491 -5.712 -4.863 1.00 96.75 108 ILE A N 1
ATOM 836 C CA . ILE A 1 108 ? -8.226 -5.080 -4.490 1.00 96.75 108 ILE A CA 1
ATOM 837 C C . ILE A 1 108 ? -7.386 -4.989 -5.758 1.00 96.75 108 ILE A C 1
ATOM 839 O O . ILE A 1 108 ? -7.222 -5.983 -6.466 1.00 96.75 108 ILE A O 1
ATOM 843 N N . ILE A 1 109 ? -6.891 -3.795 -6.068 1.00 95.50 109 ILE A N 1
ATOM 844 C CA . ILE A 1 109 ? -6.069 -3.544 -7.251 1.00 95.50 109 ILE A CA 1
ATOM 845 C C . ILE A 1 109 ? -4.630 -3.336 -6.785 1.00 95.50 109 ILE A C 1
ATOM 847 O O . ILE A 1 109 ? -4.381 -2.450 -5.973 1.00 95.50 109 ILE A O 1
ATOM 851 N N . VAL A 1 110 ? -3.699 -4.138 -7.297 1.00 95.31 110 VAL A N 1
ATOM 852 C CA . VAL A 1 110 ? -2.277 -4.111 -6.914 1.00 95.31 110 VAL A CA 1
ATOM 853 C C . VAL A 1 110 ? -1.375 -3.801 -8.106 1.00 95.31 110 VAL A C 1
ATOM 855 O O . VAL A 1 110 ? -1.794 -3.895 -9.263 1.00 95.31 110 VAL A O 1
ATOM 858 N N . ASP A 1 111 ? -0.134 -3.400 -7.839 1.00 93.31 111 ASP A N 1
ATOM 859 C CA . ASP A 1 111 ? 0.894 -3.299 -8.878 1.00 93.31 111 ASP A CA 1
ATOM 860 C C . ASP A 1 111 ? 1.246 -4.686 -9.456 1.00 93.31 111 ASP A C 1
ATOM 862 O O . ASP A 1 111 ? 0.965 -5.719 -8.849 1.00 93.31 111 ASP A O 1
ATOM 866 N N . LYS A 1 112 ? 1.840 -4.719 -10.653 1.00 89.38 112 LYS A N 1
ATOM 867 C CA . LYS A 1 112 ? 2.269 -5.944 -11.338 1.00 89.38 112 LYS A CA 1
ATOM 868 C C . LYS A 1 112 ? 3.348 -6.709 -10.564 1.00 89.38 112 LYS A C 1
ATOM 870 O O . LYS A 1 112 ? 3.411 -7.924 -10.695 1.00 89.38 112 LYS A O 1
ATOM 875 N N . ASP A 1 113 ? 4.184 -5.993 -9.810 1.00 90.31 113 ASP A N 1
ATOM 876 C CA . ASP A 1 113 ? 5.345 -6.541 -9.096 1.00 90.31 113 ASP A CA 1
ATOM 877 C C . ASP A 1 113 ? 5.045 -6.814 -7.614 1.00 90.31 113 ASP A C 1
ATOM 879 O O . ASP A 1 113 ? 5.952 -7.117 -6.847 1.00 90.31 113 ASP A O 1
ATOM 883 N N . PHE A 1 114 ? 3.775 -6.723 -7.205 1.00 91.94 114 PHE A N 1
ATOM 884 C CA . PHE A 1 114 ? 3.382 -6.895 -5.812 1.00 91.94 114 PHE A CA 1
ATOM 885 C C . PHE A 1 114 ? 3.585 -8.345 -5.345 1.00 91.94 114 PHE A C 1
ATOM 887 O O . PHE A 1 114 ? 2.911 -9.261 -5.826 1.00 91.94 114 PHE A O 1
ATOM 894 N N . GLY A 1 115 ? 4.496 -8.551 -4.389 1.00 90.25 115 GLY A N 1
ATOM 895 C CA . GLY A 1 115 ? 4.932 -9.889 -3.967 1.00 90.25 115 GLY A CA 1
ATOM 896 C C . GLY A 1 115 ? 3.949 -10.638 -3.061 1.00 90.25 115 GLY A C 1
ATOM 897 O O . GLY A 1 115 ? 3.862 -11.864 -3.104 1.00 90.25 115 GLY A O 1
ATOM 898 N N . GLU A 1 116 ? 3.144 -9.919 -2.280 1.00 94.06 116 GLU A N 1
ATOM 899 C CA . GLU A 1 116 ? 2.382 -10.487 -1.156 1.00 94.06 116 GLU A CA 1
ATOM 900 C C . GLU A 1 116 ? 0.904 -10.774 -1.490 1.00 94.06 116 GLU A C 1
ATOM 902 O O . GLU A 1 116 ? -0.015 -10.600 -0.682 1.00 94.06 116 GLU A O 1
ATOM 907 N N . ILE A 1 117 ? 0.633 -11.242 -2.713 1.00 93.62 117 ILE A N 1
ATOM 908 C CA . ILE A 1 117 ? -0.732 -11.563 -3.173 1.00 93.62 117 ILE A CA 1
ATOM 909 C C . ILE A 1 117 ? -1.401 -12.609 -2.266 1.00 93.62 117 ILE A C 1
ATOM 911 O O . ILE A 1 117 ? -2.594 -12.504 -1.972 1.00 93.62 117 ILE A O 1
ATOM 915 N N . SER A 1 118 ? -0.656 -13.626 -1.823 1.00 95.25 118 SER A N 1
ATOM 916 C CA . SER A 1 118 ? -1.180 -14.688 -0.952 1.00 95.25 118 SER A CA 1
ATOM 917 C C . SER A 1 118 ? -1.681 -14.143 0.386 1.00 95.25 118 SER A C 1
ATOM 919 O O . SER A 1 118 ? -2.737 -14.566 0.859 1.00 95.25 118 SER A O 1
ATOM 921 N N . LEU A 1 119 ? -0.981 -13.155 0.947 1.00 96.62 119 LEU A N 1
ATOM 922 C CA . LEU A 1 119 ? -1.370 -12.482 2.181 1.00 96.62 119 LEU A CA 1
ATOM 923 C C . LEU A 1 119 ? -2.693 -11.732 2.000 1.00 96.62 119 LEU A C 1
ATOM 925 O O . LEU A 1 119 ? -3.615 -11.903 2.797 1.00 96.62 119 LEU A O 1
ATOM 929 N N . LEU A 1 120 ? -2.847 -10.987 0.900 1.00 96.88 120 LEU A N 1
ATOM 930 C CA . LEU A 1 120 ? -4.108 -10.309 0.581 1.00 96.88 120 LEU A CA 1
ATOM 931 C C . LEU A 1 120 ? -5.277 -11.287 0.413 1.00 96.88 120 LEU A C 1
ATOM 933 O O . LEU A 1 120 ? -6.380 -10.992 0.870 1.00 96.88 120 LEU A O 1
ATOM 937 N N . ARG A 1 121 ? -5.055 -12.458 -0.202 1.00 96.69 121 ARG A N 1
ATOM 938 C CA . ARG A 1 121 ? -6.099 -13.493 -0.341 1.00 96.69 121 ARG A CA 1
ATOM 939 C C . ARG A 1 121 ? -6.545 -14.036 1.010 1.00 96.69 121 ARG A C 1
ATOM 941 O O . ARG A 1 121 ? -7.741 -14.218 1.218 1.00 96.69 121 ARG A O 1
ATOM 948 N N . ALA A 1 122 ? -5.599 -14.278 1.915 1.00 97.38 122 ALA A N 1
ATOM 949 C CA . ALA A 1 122 ? -5.902 -14.735 3.266 1.00 97.38 122 ALA A CA 1
ATOM 950 C C . ALA A 1 122 ? -6.627 -13.649 4.077 1.00 97.38 122 ALA A C 1
ATOM 952 O O . ALA A 1 122 ? -7.605 -13.933 4.766 1.00 97.38 122 ALA A O 1
ATOM 953 N N . ALA A 1 123 ? -6.189 -12.393 3.959 1.00 97.69 123 ALA A N 1
ATOM 954 C CA . ALA A 1 123 ? -6.776 -11.276 4.685 1.00 97.69 123 ALA A CA 1
ATOM 955 C C . ALA A 1 123 ? -8.165 -10.868 4.163 1.00 97.69 123 ALA A C 1
ATOM 957 O O . ALA A 1 123 ? -9.008 -10.448 4.958 1.00 97.69 123 ALA A O 1
ATOM 958 N N . PHE A 1 124 ? -8.421 -10.983 2.859 1.00 97.88 124 PHE A N 1
ATOM 959 C CA . PHE A 1 124 ? -9.671 -10.573 2.211 1.00 97.88 124 PHE A CA 1
ATOM 960 C C . PHE A 1 124 ? -10.236 -11.706 1.338 1.00 97.88 124 PHE A C 1
ATOM 962 O O . PHE A 1 124 ? -10.274 -11.584 0.112 1.00 97.88 124 PHE A O 1
ATOM 969 N N . PRO A 1 125 ? -10.734 -12.802 1.940 1.00 96.62 125 PRO A N 1
ATOM 970 C CA . PRO A 1 125 ? -11.181 -13.981 1.190 1.00 96.62 125 PRO A CA 1
ATOM 971 C C . PRO A 1 125 ? -12.374 -13.697 0.260 1.00 96.62 125 PRO A C 1
ATOM 973 O O . PRO A 1 125 ? -12.586 -14.405 -0.721 1.00 96.62 125 PRO A O 1
ATOM 976 N N . GLY A 1 126 ? -13.155 -12.648 0.545 1.00 96.69 126 GLY A N 1
ATOM 977 C CA . GLY A 1 126 ? -14.269 -12.201 -0.296 1.00 96.69 126 GLY A CA 1
ATOM 978 C C . GLY A 1 126 ? -13.873 -11.293 -1.466 1.00 96.69 126 GLY A C 1
ATOM 979 O O . GLY A 1 126 ? -14.735 -10.973 -2.291 1.00 96.69 126 GLY A O 1
ATOM 980 N N . ALA A 1 127 ? -12.609 -10.868 -1.549 1.00 98.19 127 ALA A N 1
ATOM 981 C CA . ALA A 1 127 ? -12.138 -9.917 -2.544 1.00 98.19 127 ALA A CA 1
ATOM 982 C C . ALA A 1 127 ? -11.414 -10.604 -3.708 1.00 98.19 127 ALA A C 1
ATOM 984 O O . ALA A 1 127 ? -10.628 -11.535 -3.538 1.00 98.19 127 ALA A O 1
ATOM 985 N N . ARG A 1 128 ? -11.633 -10.093 -4.921 1.00 97.94 128 ARG A N 1
ATOM 986 C CA . ARG A 1 128 ? -10.835 -10.443 -6.095 1.00 97.94 128 ARG A CA 1
ATOM 987 C C . ARG A 1 128 ? -9.629 -9.516 -6.190 1.00 97.94 128 ARG A C 1
ATOM 989 O O . ARG A 1 128 ? -9.787 -8.299 -6.199 1.00 97.94 128 ARG A O 1
ATOM 996 N N . ILE A 1 129 ? -8.443 -10.094 -6.327 1.00 96.94 129 ILE A N 1
ATOM 997 C CA . ILE A 1 129 ? -7.212 -9.333 -6.559 1.00 96.94 129 ILE A CA 1
ATOM 998 C C . ILE A 1 129 ? -7.020 -9.165 -8.065 1.00 96.94 129 ILE A C 1
ATOM 1000 O O . ILE A 1 129 ? -7.049 -10.150 -8.804 1.00 96.94 129 ILE A O 1
ATOM 1004 N N . LEU A 1 130 ? -6.852 -7.923 -8.514 1.00 96.62 130 LEU A N 1
ATOM 1005 C CA . LEU A 1 130 ? -6.636 -7.549 -9.909 1.00 96.62 130 LEU A CA 1
ATOM 1006 C C . LEU A 1 130 ? -5.327 -6.773 -10.050 1.00 96.62 130 LEU A C 1
ATOM 1008 O O . LEU A 1 130 ? -4.937 -6.028 -9.153 1.00 96.62 130 LEU A O 1
ATOM 1012 N N . LEU A 1 131 ? -4.682 -6.896 -11.207 1.00 95.12 131 LEU A N 1
ATOM 1013 C CA . LEU A 1 131 ? -3.558 -6.032 -11.551 1.00 95.12 131 LEU A CA 1
ATOM 1014 C C . LEU A 1 131 ? -4.060 -4.651 -11.970 1.00 95.12 131 LEU A C 1
ATOM 1016 O O . LEU A 1 131 ? -5.070 -4.510 -12.665 1.00 95.12 131 LEU A O 1
ATOM 1020 N N . CYS A 1 132 ? -3.321 -3.623 -11.579 1.00 93.75 132 CYS A N 1
ATOM 1021 C CA . CYS A 1 132 ? -3.579 -2.257 -11.985 1.00 93.75 132 CYS A CA 1
ATOM 1022 C C . CYS A 1 132 ? -3.315 -2.088 -13.484 1.00 93.75 132 CYS A C 1
ATOM 1024 O O . CYS A 1 132 ? -2.170 -2.143 -13.934 1.00 93.75 132 CYS A O 1
ATOM 1026 N N . VAL A 1 133 ? -4.369 -1.806 -14.256 1.00 92.50 133 VAL A N 1
ATOM 1027 C CA . VAL A 1 133 ? -4.268 -1.559 -15.706 1.00 92.50 133 VAL A CA 1
ATOM 1028 C C . VAL A 1 133 ? -3.260 -0.452 -16.012 1.00 92.50 133 VAL A C 1
ATOM 1030 O O . VAL A 1 133 ? -2.500 -0.568 -16.967 1.00 92.50 133 VAL A O 1
ATOM 1033 N N . PHE A 1 134 ? -3.199 0.595 -15.183 1.00 90.31 134 PHE A N 1
ATOM 1034 C CA . PHE A 1 134 ? -2.231 1.675 -15.364 1.00 90.31 134 PHE A CA 1
ATOM 1035 C C . PHE A 1 134 ? -0.783 1.167 -15.304 1.00 90.31 134 PHE A C 1
ATOM 1037 O O . PHE A 1 134 ? 0.001 1.460 -16.208 1.00 90.31 134 PHE A O 1
ATOM 1044 N N . HIS A 1 135 ? -0.434 0.377 -14.284 1.00 90.75 135 HIS A N 1
ATOM 1045 C CA . HIS A 1 135 ? 0.919 -0.163 -14.146 1.00 90.75 135 HIS A CA 1
ATOM 1046 C C . HIS A 1 135 ? 1.250 -1.173 -15.245 1.00 90.75 135 HIS A 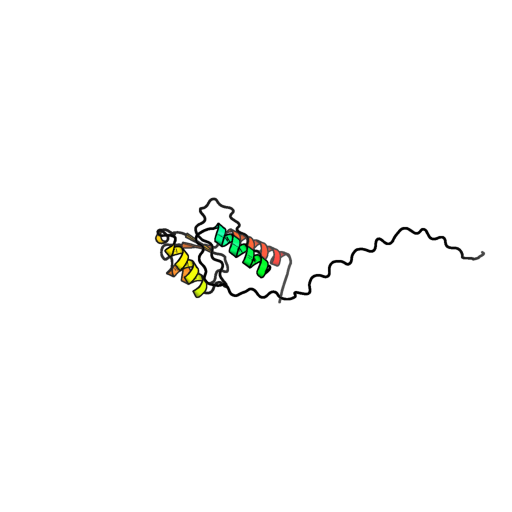C 1
ATOM 1048 O O . HIS A 1 135 ? 2.338 -1.116 -15.815 1.00 90.75 135 HIS A O 1
ATOM 1054 N N . VAL A 1 136 ? 0.291 -2.026 -15.615 1.00 93.19 136 VAL A N 1
ATOM 1055 C CA . VAL A 1 136 ? 0.457 -2.992 -16.709 1.00 93.19 136 VAL A CA 1
ATOM 1056 C C . VAL A 1 136 ? 0.696 -2.277 -18.041 1.00 93.19 136 VAL A C 1
ATOM 1058 O O . VAL A 1 136 ? 1.670 -2.572 -18.727 1.00 93.19 136 VAL A O 1
ATOM 1061 N N . VAL A 1 137 ? -0.134 -1.293 -18.400 1.00 93.25 137 VAL A N 1
ATOM 1062 C CA . VAL A 1 137 ? 0.026 -0.527 -19.648 1.00 93.25 137 VAL A CA 1
ATOM 1063 C C . VAL A 1 137 ? 1.347 0.241 -19.655 1.00 93.25 137 VAL A C 1
ATOM 1065 O O . VAL A 1 137 ? 2.047 0.242 -20.668 1.00 93.25 137 VAL A O 1
ATOM 1068 N N . LYS A 1 138 ? 1.715 0.878 -18.536 1.00 91.44 138 LYS A N 1
ATOM 1069 C CA . LYS A 1 138 ? 3.001 1.573 -18.400 1.00 91.44 138 LYS A CA 1
ATOM 1070 C C . LYS A 1 138 ? 4.171 0.613 -18.624 1.00 91.44 138 LYS A C 1
ATOM 1072 O O . LYS A 1 138 ? 5.070 0.939 -19.393 1.00 91.44 138 LYS A O 1
ATOM 1077 N N . TYR A 1 139 ? 4.141 -0.558 -17.991 1.00 92.50 139 TYR A N 1
ATOM 1078 C CA . TYR A 1 139 ? 5.170 -1.580 -18.148 1.00 92.50 139 TYR A CA 1
ATOM 1079 C C . TYR A 1 139 ? 5.278 -2.064 -19.595 1.00 92.50 139 TYR A C 1
ATOM 1081 O O . TYR A 1 139 ? 6.362 -2.026 -20.165 1.00 92.50 139 TYR A O 1
ATOM 1089 N N . LEU A 1 140 ? 4.159 -2.426 -20.224 1.00 92.81 140 LEU A N 1
ATOM 1090 C CA . LEU A 1 140 ? 4.158 -2.911 -21.605 1.00 92.81 140 LEU A CA 1
ATOM 1091 C C . LEU A 1 140 ? 4.714 -1.875 -22.589 1.00 92.81 140 LEU A C 1
ATOM 1093 O O . LEU A 1 140 ? 5.485 -2.236 -23.470 1.00 92.81 140 LEU A O 1
ATOM 1097 N N . ARG A 1 141 ? 4.388 -0.587 -22.422 1.00 93.25 141 ARG A N 1
ATOM 1098 C CA . ARG A 1 141 ? 4.962 0.488 -23.254 1.00 93.25 141 ARG A CA 1
ATOM 1099 C C . ARG A 1 141 ? 6.482 0.568 -23.127 1.00 93.25 141 ARG A C 1
ATOM 1101 O O . ARG A 1 141 ? 7.166 0.725 -24.132 1.00 93.25 141 ARG A O 1
ATOM 1108 N N . VAL A 1 142 ? 6.999 0.447 -21.904 1.00 91.56 142 VAL A N 1
ATOM 1109 C CA . VAL A 1 142 ? 8.446 0.428 -21.649 1.00 91.56 142 VAL A CA 1
ATOM 1110 C C . VAL A 1 142 ? 9.092 -0.798 -22.294 1.00 91.56 142 VAL A C 1
ATOM 1112 O O . VAL A 1 142 ? 10.120 -0.667 -22.949 1.00 91.56 142 VAL A O 1
ATOM 1115 N N . GLU A 1 143 ? 8.488 -1.977 -22.153 1.00 90.69 143 GLU A N 1
ATOM 1116 C CA . GLU A 1 143 ? 9.023 -3.214 -22.733 1.00 90.69 143 GLU A CA 1
ATOM 1117 C C . GLU A 1 143 ? 8.999 -3.219 -24.266 1.00 90.69 143 GLU A C 1
ATOM 1119 O O . GLU A 1 143 ? 9.950 -3.690 -24.886 1.00 90.69 143 GLU A O 1
ATOM 1124 N N . VAL A 1 144 ? 7.961 -2.659 -24.895 1.00 91.94 144 VAL A N 1
ATOM 1125 C CA . VAL A 1 144 ? 7.915 -2.486 -26.357 1.00 91.94 144 VAL A CA 1
ATOM 1126 C C . VAL A 1 144 ? 9.024 -1.542 -26.818 1.00 91.94 144 VAL A C 1
ATOM 1128 O O . VAL A 1 144 ? 9.785 -1.907 -27.710 1.00 91.94 144 VAL A O 1
ATOM 1131 N N . ALA A 1 145 ? 9.196 -0.392 -26.159 1.00 89.69 145 ALA A N 1
ATOM 1132 C CA . ALA A 1 145 ? 10.260 0.550 -26.503 1.00 89.69 145 ALA A CA 1
ATOM 1133 C C . ALA A 1 145 ? 11.656 -0.091 -26.392 1.00 89.69 145 ALA A C 1
ATOM 1135 O O . ALA A 1 145 ? 12.478 0.053 -27.292 1.00 89.69 145 ALA A O 1
ATOM 1136 N N . LYS A 1 146 ? 11.928 -0.869 -25.334 1.00 86.50 146 LYS A N 1
ATOM 1137 C CA . LYS A 1 146 ? 13.210 -1.589 -25.190 1.00 86.50 146 LYS A CA 1
ATOM 1138 C C . LYS A 1 146 ? 13.494 -2.536 -26.359 1.00 86.50 146 LYS A C 1
ATOM 1140 O O . LYS A 1 146 ? 14.642 -2.649 -26.785 1.00 86.50 146 LYS A O 1
ATOM 1145 N N . ARG A 1 147 ? 12.457 -3.211 -26.868 1.00 76.75 147 ARG A N 1
ATOM 1146 C CA . ARG A 1 147 ? 12.562 -4.128 -28.013 1.00 76.75 147 ARG A CA 1
ATOM 1147 C C . ARG A 1 147 ? 12.784 -3.384 -29.327 1.00 76.75 147 ARG A C 1
ATOM 1149 O O . ARG A 1 147 ? 13.599 -3.830 -30.126 1.00 76.75 147 ARG A O 1
ATOM 1156 N N . GLU A 1 148 ? 12.104 -2.257 -29.534 1.00 69.56 148 GLU A N 1
ATOM 1157 C CA . GLU A 1 148 ? 12.238 -1.436 -30.747 1.00 69.56 148 GLU A CA 1
ATOM 1158 C C . GLU A 1 148 ? 13.608 -0.747 -30.852 1.00 69.56 148 GLU A C 1
ATOM 1160 O O . GLU A 1 148 ? 14.124 -0.587 -31.955 1.00 69.56 148 GLU A O 1
ATOM 1165 N N . TYR A 1 149 ? 14.242 -0.418 -29.721 1.00 61.97 149 TYR A N 1
ATOM 1166 C CA . TYR A 1 149 ? 15.587 0.174 -29.684 1.00 61.97 149 TYR A CA 1
ATOM 1167 C C . TYR A 1 149 ? 16.728 -0.839 -29.489 1.00 61.97 149 TYR A C 1
ATOM 1169 O O . TYR A 1 149 ? 17.866 -0.431 -29.270 1.00 61.97 149 TYR A O 1
ATOM 1177 N N . GLY A 1 150 ? 16.459 -2.148 -29.587 1.00 55.97 150 GLY A N 1
ATOM 1178 C CA . GLY A 1 150 ? 17.504 -3.173 -29.665 1.00 55.97 150 GLY A CA 1
ATOM 1179 C C . GLY A 1 150 ? 18.500 -3.174 -28.503 1.00 55.97 150 GLY A C 1
ATOM 1180 O O . GLY A 1 150 ? 19.685 -3.419 -28.721 1.00 55.97 150 GLY A O 1
ATOM 1181 N N . VAL A 1 151 ? 18.058 -2.922 -27.266 1.00 56.84 151 VAL A N 1
ATOM 1182 C CA . VAL A 1 151 ? 18.940 -3.118 -26.107 1.00 56.84 151 VAL A CA 1
ATOM 1183 C C . VAL A 1 151 ? 18.987 -4.612 -25.783 1.00 56.84 151 VAL A C 1
ATOM 1185 O O . VAL A 1 151 ? 18.263 -5.120 -24.929 1.00 56.84 151 VAL A O 1
ATOM 1188 N N . LEU A 1 152 ? 19.842 -5.326 -26.513 1.00 52.56 152 LEU A N 1
ATOM 1189 C CA . LEU A 1 152 ? 20.374 -6.620 -26.105 1.00 52.56 152 LEU A CA 1
ATOM 1190 C C . LEU A 1 152 ? 21.367 -6.369 -24.962 1.00 52.56 152 LEU A C 1
ATOM 1192 O O . LEU A 1 152 ? 22.554 -6.173 -25.207 1.00 52.56 152 LEU A O 1
ATOM 1196 N N . THR A 1 153 ? 20.908 -6.344 -23.712 1.00 46.50 153 THR A N 1
ATOM 1197 C CA . THR A 1 153 ? 21.827 -6.624 -22.600 1.00 46.50 153 THR A CA 1
ATOM 1198 C C . THR A 1 153 ? 21.931 -8.136 -22.469 1.00 46.50 153 THR A C 1
ATOM 1200 O O . THR A 1 153 ? 21.023 -8.773 -21.928 1.00 46.50 153 THR A O 1
ATOM 1203 N N . GLY A 1 154 ? 22.993 -8.688 -23.058 1.00 37.12 154 GLY A N 1
ATOM 1204 C CA . GLY A 1 154 ? 23.560 -9.965 -22.625 1.00 37.12 154 GLY A CA 1
ATOM 1205 C C . GLY A 1 154 ? 24.221 -9.850 -21.258 1.00 37.12 154 GLY A C 1
ATOM 1206 O O . GLY A 1 154 ? 24.413 -8.704 -20.787 1.00 37.12 154 GLY A O 1
#

Sequence (154 aa):
MASVASSDSGTEATNEPANAGAPEAHVPAVTSVRAPRMEQRYYASWEEFFLALSEYQDATCQVFRKRTSTSGQYVQHALMENESAECLTDAITSFKSFNPTWDRVRVIIVDKDFGEISLLRAAFPGARILLCVFHVVKYLRVEVAKREYGVLTG